Protein AF-A0A510IS49-F1 (afdb_monomer)

Mean predicted aligned error: 13.56 Å

Sequence (141 aa):
MNSIPTPILESETVLFGQQKVELFELSAYHRCEYLQKTTEDIPLPQDEEVPETELENFGQLWAFRLGEVSKKLLLVAYAIWMKPDCQESLEQIHQGLIRSVTPKLIDVLYVPAAKLSGLYVEASTEGESSEPESEDTEKKG

Solvent-accessible surface area (backbone atoms only — not comparable to full-atom values): 9057 Å² total; per-residue (Å²): 132,87,75,73,79,73,78,85,60,57,72,49,78,44,79,54,93,93,44,80,44,65,33,30,32,53,51,76,67,54,48,52,53,50,49,49,73,66,44,68,85,54,80,74,81,75,94,58,83,80,75,82,76,82,66,90,41,70,69,57,57,55,60,61,35,54,63,53,51,53,42,40,44,44,51,38,21,58,19,39,49,72,42,92,81,53,85,64,53,54,67,55,45,29,56,50,46,67,75,72,51,53,86,92,51,43,61,77,51,27,50,57,39,27,42,64,43,70,76,48,78,81,80,76,88,73,81,85,86,78,88,85,84,80,90,84,82,88,82,90,131

Secondary structure (DSSP, 8-state):
---PPPP---EEEEEETTEEEEEEPPPHHHHHHHHHHHHTTS----SS--------SHHHHHHTHHHHHHHHHHHHHHHHHTSTT--S-HHHHHHHHHHH--GGGHHHHHHHHHHHTT-----------------------

Radius of gyration: 20.84 Å; Cα contacts (8 Å, |Δi|>4): 103; chains: 1; bounding box: 52×69×46 Å

Structure (mmCIF, N/CA/C/O backbone):
data_AF-A0A510IS49-F1
#
_entry.id   AF-A0A510IS49-F1
#
loop_
_atom_site.group_PDB
_atom_site.id
_atom_site.type_symbol
_atom_site.label_atom_id
_atom_site.label_alt_id
_atom_site.label_comp_id
_atom_site.label_asym_id
_atom_site.label_entity_id
_atom_site.label_seq_id
_atom_site.pdbx_PDB_ins_code
_atom_site.Cartn_x
_atom_site.Cartn_y
_atom_site.Cartn_z
_atom_site.occupancy
_atom_site.B_iso_or_equiv
_atom_site.auth_seq_id
_atom_site.auth_comp_id
_atom_site.auth_asym_id
_atom_site.auth_atom_id
_atom_site.pdbx_PDB_model_num
ATOM 1 N N . MET A 1 1 ? 29.858 -5.689 -16.232 1.00 36.97 1 MET A N 1
ATOM 2 C CA . MET A 1 1 ? 28.849 -5.237 -15.255 1.00 36.97 1 MET A CA 1
ATOM 3 C C . MET A 1 1 ? 27.891 -6.394 -15.071 1.00 36.97 1 MET A C 1
ATOM 5 O O . MET A 1 1 ? 27.210 -6.735 -16.026 1.00 36.97 1 MET A O 1
ATOM 9 N N . ASN A 1 2 ? 27.920 -7.064 -13.918 1.00 38.53 2 ASN A N 1
ATOM 10 C CA . ASN A 1 2 ? 26.942 -8.108 -13.624 1.00 38.53 2 ASN A CA 1
ATOM 11 C C . ASN A 1 2 ? 25.648 -7.399 -13.235 1.00 38.53 2 ASN A C 1
ATOM 13 O O . ASN A 1 2 ? 25.508 -6.949 -12.101 1.00 38.53 2 ASN A O 1
ATOM 17 N N . SER A 1 3 ? 24.754 -7.216 -14.202 1.00 42.22 3 SER A N 1
ATOM 18 C CA . SER A 1 3 ? 23.382 -6.803 -13.937 1.00 42.22 3 SER A CA 1
ATOM 19 C C . SER A 1 3 ? 22.735 -7.910 -13.117 1.00 42.22 3 SER A C 1
ATOM 21 O O . SER A 1 3 ? 22.482 -8.997 -13.639 1.00 42.22 3 SER A O 1
ATOM 23 N N . ILE A 1 4 ? 22.545 -7.660 -11.822 1.00 49.47 4 ILE A N 1
ATOM 24 C CA . ILE A 1 4 ? 21.694 -8.501 -10.985 1.00 49.47 4 ILE A CA 1
ATOM 25 C C . ILE A 1 4 ? 20.332 -8.502 -11.687 1.00 49.47 4 ILE A C 1
ATOM 27 O O . ILE A 1 4 ? 19.801 -7.412 -11.913 1.00 49.47 4 ILE A O 1
ATOM 31 N N . PRO A 1 5 ? 19.812 -9.660 -12.129 1.00 49.78 5 PRO A N 1
ATOM 32 C CA . PRO A 1 5 ? 18.514 -9.702 -12.776 1.00 49.78 5 PRO A CA 1
ATOM 33 C C . PRO A 1 5 ? 17.498 -9.146 -11.788 1.00 49.78 5 PRO A C 1
ATOM 35 O O . PRO A 1 5 ? 17.330 -9.684 -10.693 1.00 49.78 5 PRO A O 1
ATOM 38 N N . THR A 1 6 ? 16.884 -8.023 -12.153 1.00 54.34 6 THR A N 1
ATOM 39 C CA . THR A 1 6 ? 15.783 -7.453 -11.390 1.00 54.34 6 THR A CA 1
ATOM 40 C C . THR A 1 6 ? 14.725 -8.547 -11.270 1.00 54.34 6 THR A C 1
ATOM 42 O O . THR A 1 6 ? 14.352 -9.112 -12.303 1.00 54.34 6 THR A O 1
ATOM 45 N N . PRO A 1 7 ? 14.289 -8.914 -10.054 1.00 57.28 7 PRO A N 1
ATOM 46 C CA . PRO A 1 7 ? 13.213 -9.877 -9.906 1.00 57.28 7 PRO A CA 1
ATOM 47 C C . PRO A 1 7 ? 12.029 -9.411 -10.756 1.00 57.28 7 PRO A C 1
ATOM 49 O O . PRO A 1 7 ? 11.653 -8.240 -10.697 1.00 57.28 7 PRO A O 1
ATOM 52 N N . ILE A 1 8 ? 11.503 -10.308 -11.592 1.00 68.69 8 ILE A N 1
ATOM 53 C CA . ILE A 1 8 ? 10.317 -10.029 -12.401 1.00 68.69 8 ILE A CA 1
ATOM 54 C C . ILE A 1 8 ? 9.144 -10.076 -11.427 1.00 68.69 8 ILE A C 1
ATOM 56 O O . ILE A 1 8 ? 8.648 -11.152 -11.113 1.00 68.69 8 ILE A O 1
ATOM 60 N N . LEU A 1 9 ? 8.800 -8.915 -10.880 1.00 80.69 9 LEU A N 1
ATOM 61 C CA . LEU A 1 9 ? 7.628 -8.730 -10.034 1.00 80.69 9 LEU A CA 1
ATOM 62 C C . LEU A 1 9 ? 6.387 -8.738 -10.921 1.00 80.69 9 LEU A C 1
ATO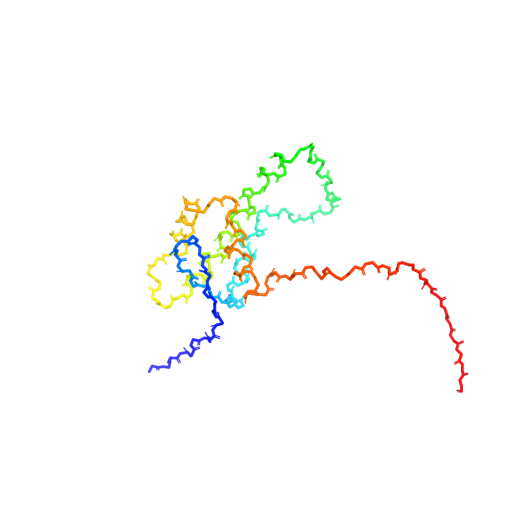M 64 O O . LEU A 1 9 ? 6.410 -8.167 -12.017 1.00 80.69 9 LEU A O 1
ATOM 68 N N . GLU A 1 10 ? 5.318 -9.374 -10.456 1.00 88.31 10 GLU A N 1
ATOM 69 C CA . GLU A 1 10 ? 4.031 -9.295 -11.143 1.00 88.31 10 GLU A CA 1
ATOM 70 C C . GLU A 1 10 ? 3.508 -7.850 -11.129 1.00 88.31 10 GLU A C 1
ATOM 72 O O . GLU A 1 10 ? 3.814 -7.070 -10.224 1.00 88.31 10 GLU A O 1
ATOM 77 N N . SER A 1 11 ? 2.733 -7.464 -12.144 1.00 90.69 11 SER A N 1
ATOM 78 C CA . SER A 1 11 ? 2.098 -6.147 -12.188 1.00 90.69 11 SER A CA 1
ATOM 79 C C . SER A 1 11 ? 0.649 -6.226 -12.650 1.00 90.69 11 SER A C 1
ATOM 81 O O . SER A 1 11 ? 0.262 -7.090 -13.439 1.00 90.69 11 SER A O 1
ATOM 83 N N . GLU A 1 12 ? -0.161 -5.296 -12.154 1.00 91.81 12 GLU A N 1
ATOM 84 C CA . GLU A 1 12 ? -1.566 -5.151 -12.514 1.00 91.81 12 GLU A CA 1
ATOM 85 C C . GLU A 1 12 ? -1.878 -3.682 -12.808 1.00 91.81 12 GLU A C 1
ATOM 87 O O . GLU A 1 12 ? -1.493 -2.779 -12.066 1.00 91.81 12 GLU A O 1
ATOM 92 N N . THR A 1 13 ? -2.603 -3.418 -13.897 1.00 92.12 13 THR A N 1
ATOM 93 C CA . THR A 1 13 ? -3.102 -2.070 -14.190 1.00 92.12 13 THR A CA 1
ATOM 94 C C . THR A 1 13 ? -4.523 -1.902 -13.670 1.00 92.12 13 THR A C 1
ATOM 96 O O . THR A 1 13 ? -5.451 -2.540 -14.164 1.00 92.12 13 THR A O 1
ATOM 99 N N . VAL A 1 14 ? -4.707 -0.956 -12.755 1.00 89.56 14 VAL A N 1
ATOM 100 C CA . VAL A 1 14 ? -5.999 -0.583 -12.178 1.00 89.56 14 VAL A CA 1
ATOM 101 C C . VAL A 1 14 ? -6.496 0.718 -12.805 1.00 89.56 14 VAL A C 1
ATOM 103 O O . VAL A 1 14 ? -5.746 1.681 -12.990 1.00 89.56 14 VAL A O 1
ATOM 106 N N . LEU A 1 15 ? -7.787 0.767 -13.137 1.00 85.56 15 LEU A N 1
ATOM 107 C CA . LEU A 1 15 ? -8.439 1.989 -13.601 1.00 85.56 15 LEU A CA 1
ATOM 108 C C . LEU A 1 15 ? -8.979 2.780 -12.402 1.00 85.56 15 LEU A C 1
ATOM 110 O O . LEU A 1 15 ? -9.876 2.319 -11.699 1.00 85.56 15 LEU A O 1
ATOM 114 N N . PHE A 1 16 ? -8.472 3.994 -12.201 1.00 80.00 16 PHE A N 1
ATOM 115 C CA . PHE A 1 16 ? -8.883 4.898 -11.131 1.00 80.00 16 PHE A CA 1
ATOM 116 C C . PHE A 1 16 ? -9.457 6.193 -11.710 1.00 80.00 16 PHE A C 1
ATOM 118 O O . PHE A 1 16 ? -8.734 7.067 -12.196 1.00 80.00 16 PHE A O 1
ATOM 125 N N . GLY A 1 17 ? -10.786 6.315 -11.701 1.00 79.69 17 GLY A N 1
ATOM 126 C CA . GLY A 1 17 ? -11.472 7.409 -12.389 1.00 79.69 17 GLY A CA 1
ATOM 127 C C . GLY A 1 17 ? -11.200 7.362 -13.896 1.00 79.69 17 GLY A C 1
ATOM 128 O O . GLY A 1 17 ? -11.693 6.476 -14.585 1.00 79.69 17 GLY A O 1
ATOM 129 N N . GLN A 1 18 ? -10.414 8.314 -14.405 1.00 78.75 18 GLN A N 1
ATOM 130 C CA . GLN A 1 18 ? -9.980 8.365 -15.812 1.00 78.75 18 GLN A CA 1
ATOM 131 C C . GLN A 1 18 ? -8.491 8.024 -16.001 1.00 78.75 18 GLN A C 1
ATOM 133 O O . GLN A 1 18 ? -7.979 8.099 -17.117 1.00 78.75 18 GLN A O 1
ATOM 138 N N . GLN A 1 19 ? -7.783 7.675 -14.926 1.00 81.62 19 GLN A N 1
ATOM 139 C CA . GLN A 1 19 ? -6.349 7.396 -14.947 1.00 81.62 19 GLN A CA 1
ATOM 140 C C . GLN A 1 19 ? -6.088 5.893 -14.845 1.00 81.62 19 GLN A C 1
ATOM 142 O O . GLN A 1 19 ? -6.806 5.170 -14.156 1.00 81.62 19 GLN A O 1
ATOM 147 N N . LYS A 1 20 ? -5.049 5.422 -15.538 1.00 87.75 20 LYS A N 1
ATOM 148 C CA . LYS A 1 20 ? -4.528 4.060 -15.390 1.00 87.75 20 LYS A CA 1
ATOM 149 C C . LYS A 1 20 ? -3.345 4.105 -14.436 1.00 87.75 20 LYS A C 1
ATOM 151 O O . LYS A 1 20 ? -2.387 4.829 -14.699 1.00 87.75 20 LYS A O 1
ATOM 156 N N . VAL A 1 21 ? -3.432 3.345 -13.355 1.00 88.81 21 VAL A N 1
ATOM 157 C CA . VAL A 1 21 ? -2.374 3.205 -12.356 1.00 88.81 21 VAL A CA 1
ATOM 158 C C . VAL A 1 21 ? -1.833 1.790 -12.466 1.00 88.81 21 VAL A C 1
ATOM 160 O O . VAL A 1 21 ? -2.599 0.834 -12.438 1.00 88.81 21 VAL A O 1
ATOM 163 N N . GLU A 1 22 ? -0.524 1.659 -12.628 1.00 91.75 22 GLU A N 1
ATOM 164 C CA . GLU A 1 22 ? 0.149 0.363 -12.637 1.00 91.75 22 GLU A CA 1
ATOM 165 C C . GLU A 1 22 ? 0.673 0.070 -11.231 1.00 91.75 22 GLU A C 1
ATOM 167 O O . GLU A 1 22 ? 1.382 0.889 -10.644 1.00 91.75 22 GLU A O 1
ATOM 172 N N . LEU A 1 23 ? 0.272 -1.073 -10.685 1.00 92.19 23 LEU A N 1
ATOM 173 C CA . LEU A 1 23 ? 0.686 -1.584 -9.387 1.00 92.19 23 LEU A CA 1
ATOM 174 C C . LEU A 1 23 ? 1.643 -2.748 -9.608 1.00 92.19 23 LEU A C 1
ATOM 176 O O . LEU A 1 23 ? 1.443 -3.539 -10.527 1.00 92.19 23 LEU A O 1
ATOM 180 N N . PHE A 1 24 ? 2.645 -2.868 -8.747 1.00 92.00 24 PHE A 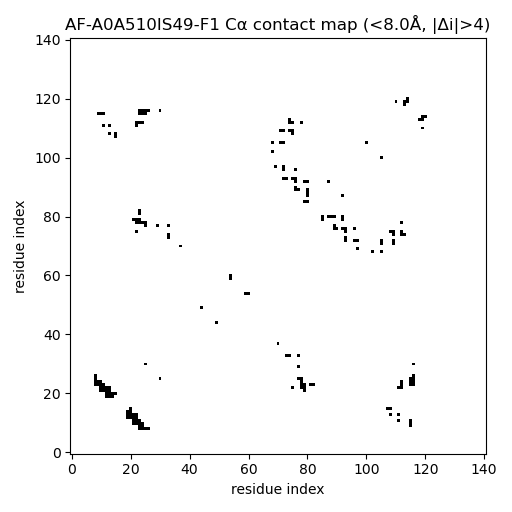N 1
ATOM 181 C CA . PHE A 1 24 ? 3.606 -3.963 -8.779 1.00 92.00 24 PHE A CA 1
ATOM 182 C C . PHE A 1 24 ? 3.510 -4.789 -7.497 1.00 92.00 24 PHE A C 1
ATOM 184 O O . PHE A 1 24 ? 3.222 -4.261 -6.418 1.00 92.00 24 PHE A O 1
ATOM 191 N N . GLU A 1 25 ? 3.764 -6.088 -7.618 1.00 91.62 25 GLU A N 1
ATOM 192 C CA . GLU A 1 25 ? 3.954 -6.995 -6.493 1.00 91.62 25 GLU A CA 1
ATOM 193 C C . GLU A 1 25 ? 5.083 -6.474 -5.602 1.00 91.62 25 GLU A C 1
ATOM 195 O O . GLU A 1 25 ? 6.157 -6.078 -6.067 1.00 91.62 25 GLU A O 1
ATOM 200 N N . LEU A 1 26 ? 4.871 -6.513 -4.288 1.00 89.44 26 LEU A N 1
ATOM 201 C CA . LEU A 1 26 ? 5.945 -6.233 -3.352 1.00 89.44 26 LEU A CA 1
ATOM 202 C C . LEU A 1 26 ? 6.904 -7.420 -3.208 1.00 89.44 26 LEU A C 1
ATOM 204 O O . LEU A 1 26 ? 6.535 -8.518 -2.783 1.00 89.44 26 LEU A O 1
ATOM 208 N N . SER A 1 27 ? 8.196 -7.152 -3.412 1.00 88.88 27 SER A N 1
ATOM 209 C CA . SER A 1 27 ? 9.254 -8.092 -3.033 1.00 88.88 27 SER A CA 1
ATOM 210 C C . SER A 1 27 ? 9.193 -8.430 -1.534 1.00 88.88 27 SER A C 1
ATOM 212 O O . SER A 1 27 ? 8.609 -7.702 -0.730 1.00 88.88 27 SER A O 1
ATOM 214 N N . ALA A 1 28 ? 9.826 -9.534 -1.123 1.00 85.06 28 ALA A N 1
ATOM 215 C CA . ALA A 1 28 ? 9.869 -9.925 0.291 1.00 85.06 28 ALA A CA 1
ATOM 216 C C . ALA A 1 28 ? 10.412 -8.803 1.201 1.00 85.06 28 ALA A C 1
ATOM 218 O O . ALA A 1 28 ? 9.876 -8.575 2.280 1.00 85.06 28 ALA A O 1
ATOM 219 N N . TYR A 1 29 ? 11.422 -8.062 0.734 1.00 89.00 29 TYR A N 1
ATOM 220 C CA . TYR A 1 29 ? 11.978 -6.915 1.453 1.00 89.00 29 TYR A CA 1
ATOM 221 C C . TYR A 1 29 ? 10.932 -5.812 1.675 1.00 89.00 29 TYR A C 1
ATOM 223 O O . TYR A 1 29 ? 10.696 -5.425 2.816 1.00 89.00 29 TYR A O 1
ATOM 231 N N . HIS A 1 30 ? 10.252 -5.363 0.614 1.00 88.38 30 HIS A N 1
ATOM 232 C CA . HIS A 1 30 ? 9.267 -4.281 0.721 1.00 88.38 30 HIS A CA 1
ATOM 233 C C . HIS A 1 30 ? 8.018 -4.697 1.497 1.00 88.38 30 HIS A C 1
ATOM 235 O O . HIS A 1 30 ? 7.431 -3.867 2.182 1.00 88.38 30 HIS A O 1
ATOM 241 N N . ARG A 1 31 ? 7.625 -5.978 1.455 1.00 84.31 31 ARG A N 1
ATOM 242 C CA . ARG A 1 31 ? 6.559 -6.498 2.327 1.00 84.31 31 ARG A CA 1
ATOM 243 C C . ARG A 1 31 ? 6.935 -6.382 3.798 1.00 84.31 31 ARG A C 1
ATOM 245 O O . ARG A 1 31 ? 6.127 -5.896 4.583 1.00 84.31 31 ARG A O 1
ATOM 252 N N . CYS A 1 32 ? 8.151 -6.784 4.168 1.00 83.62 32 CYS A N 1
ATOM 253 C CA . CYS A 1 32 ? 8.640 -6.637 5.538 1.00 83.62 32 CYS A CA 1
ATOM 254 C C . CYS A 1 32 ? 8.717 -5.164 5.956 1.00 83.62 32 CYS A C 1
ATOM 256 O O . CYS A 1 32 ? 8.274 -4.822 7.048 1.00 83.62 32 CYS A O 1
ATOM 258 N N . GLU A 1 33 ? 9.230 -4.293 5.085 1.00 87.94 33 GLU A N 1
ATOM 259 C CA . GLU A 1 33 ? 9.329 -2.855 5.351 1.00 87.94 33 GLU A CA 1
ATOM 260 C C . GLU A 1 33 ? 7.946 -2.209 5.529 1.00 87.94 33 GLU A C 1
ATOM 262 O O . GLU A 1 33 ? 7.724 -1.454 6.478 1.00 87.94 33 GLU A O 1
ATOM 267 N N . TYR A 1 34 ? 6.992 -2.555 4.659 1.00 86.12 34 TYR A N 1
ATOM 268 C CA . TYR A 1 34 ? 5.602 -2.129 4.766 1.00 86.12 34 TYR A CA 1
ATOM 269 C C . TYR A 1 34 ? 4.975 -2.590 6.085 1.00 86.12 34 TYR A C 1
ATOM 271 O O . TYR A 1 34 ? 4.410 -1.776 6.814 1.00 86.12 34 TYR A O 1
ATOM 279 N N . LEU A 1 35 ? 5.086 -3.879 6.422 1.00 82.50 35 LEU A N 1
ATOM 280 C CA . LEU A 1 35 ? 4.541 -4.411 7.672 1.00 82.50 35 LEU A CA 1
ATOM 281 C C . LEU A 1 35 ? 5.154 -3.691 8.873 1.00 82.50 35 LEU A C 1
ATOM 283 O O . LEU A 1 35 ? 4.407 -3.167 9.688 1.00 82.50 35 LEU A O 1
ATOM 287 N N . GLN A 1 36 ? 6.479 -3.544 8.917 1.00 82.06 36 GLN A N 1
ATOM 288 C CA . GLN A 1 36 ? 7.167 -2.821 9.986 1.00 82.06 36 GLN A CA 1
ATOM 289 C C . GLN A 1 36 ? 6.622 -1.396 10.158 1.00 82.06 36 GLN A C 1
ATOM 291 O O . GLN A 1 36 ? 6.200 -1.044 11.256 1.00 82.06 36 GLN A O 1
ATOM 296 N N . LYS A 1 37 ? 6.556 -0.602 9.081 1.00 81.56 37 LYS A N 1
ATOM 297 C CA . LYS A 1 37 ? 6.048 0.784 9.125 1.00 81.56 37 LYS A CA 1
ATOM 298 C C . LYS A 1 37 ? 4.568 0.875 9.481 1.00 81.56 37 LYS A C 1
ATOM 300 O O . LYS A 1 37 ? 4.121 1.863 10.049 1.00 81.56 37 LYS A O 1
ATOM 305 N N . THR A 1 38 ? 3.777 -0.130 9.118 1.00 77.56 38 THR A N 1
ATOM 306 C CA . THR A 1 38 ? 2.336 -0.137 9.395 1.00 77.56 38 THR A CA 1
ATOM 307 C C . THR A 1 38 ? 1.984 -0.728 10.756 1.00 77.56 38 THR A C 1
ATOM 309 O O . THR A 1 38 ? 0.853 -0.545 11.214 1.00 77.56 38 THR A O 1
ATOM 312 N N . THR A 1 39 ? 2.926 -1.378 11.437 1.00 72.62 39 THR A N 1
ATOM 313 C CA . THR A 1 39 ? 2.734 -1.934 12.781 1.00 72.62 39 THR A CA 1
ATOM 314 C C . THR A 1 39 ? 3.574 -1.255 13.862 1.00 72.62 39 THR A C 1
ATOM 316 O O . THR A 1 39 ? 3.366 -1.583 15.022 1.00 72.62 39 THR A O 1
ATOM 319 N N . GLU A 1 40 ? 4.489 -0.329 13.539 1.00 70.69 40 GLU A N 1
ATOM 320 C CA . GLU A 1 40 ? 5.403 0.275 14.533 1.00 70.69 40 GLU A CA 1
ATOM 321 C C . GLU A 1 40 ? 4.686 0.994 15.684 1.00 70.69 40 GLU A C 1
ATOM 323 O O . GLU A 1 40 ? 5.137 0.925 16.823 1.00 70.69 40 GLU A O 1
ATOM 328 N N . ASP A 1 41 ? 3.536 1.606 15.397 1.00 60.66 41 ASP A N 1
ATOM 329 C CA . ASP A 1 41 ? 2.722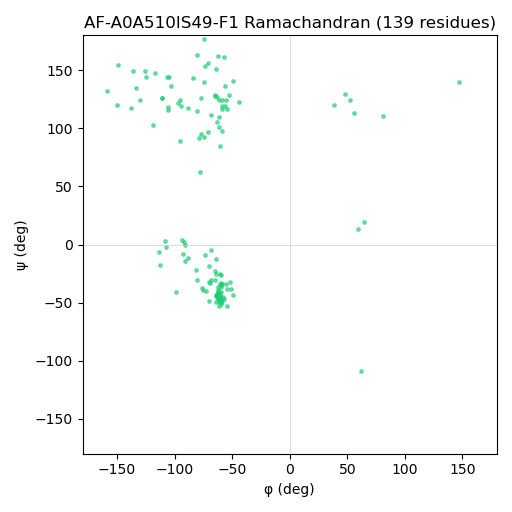 2.326 16.382 1.00 60.66 41 ASP A CA 1
ATOM 330 C C . ASP A 1 41 ? 1.667 1.444 17.066 1.00 60.66 41 ASP A C 1
A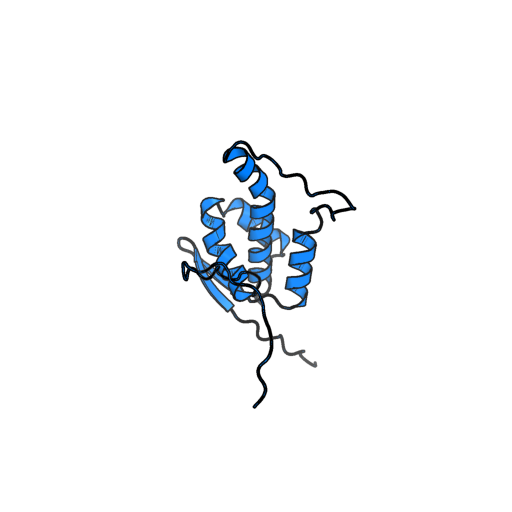TOM 332 O O . ASP A 1 41 ? 0.884 1.930 17.886 1.00 60.66 41 ASP A O 1
ATOM 336 N N . ILE A 1 42 ? 1.578 0.158 16.705 1.00 61.62 42 ILE A N 1
ATOM 337 C CA . ILE A 1 42 ? 0.668 -0.770 17.377 1.00 61.62 42 ILE A CA 1
ATOM 338 C C . ILE A 1 42 ? 1.361 -1.207 18.670 1.00 61.62 42 ILE A C 1
ATOM 340 O O . ILE A 1 42 ? 2.407 -1.857 18.597 1.00 61.62 42 ILE A O 1
ATOM 344 N N . PRO A 1 43 ? 0.816 -0.867 19.853 1.00 55.53 43 PRO A N 1
ATOM 345 C CA . PRO A 1 43 ? 1.414 -1.293 21.105 1.00 55.53 43 PRO A CA 1
ATOM 346 C C . PRO A 1 43 ? 1.479 -2.821 21.128 1.00 55.53 43 PRO A C 1
ATOM 348 O O . PRO A 1 43 ? 0.469 -3.501 20.942 1.00 55.53 43 PRO A O 1
ATOM 351 N N . LEU A 1 44 ? 2.683 -3.361 21.327 1.00 53.47 44 LEU A N 1
ATOM 352 C CA . LEU A 1 44 ? 2.855 -4.789 21.565 1.00 53.47 44 LEU A CA 1
ATOM 353 C C . LEU A 1 44 ? 2.134 -5.122 22.877 1.00 53.47 44 LEU A C 1
ATOM 355 O O . LEU A 1 44 ? 2.402 -4.441 23.871 1.00 53.47 44 LEU A O 1
ATOM 359 N N . PRO A 1 45 ? 1.232 -6.118 22.908 1.00 53.62 45 PRO A N 1
ATOM 360 C CA . PRO A 1 45 ? 0.555 -6.490 24.139 1.00 53.62 45 PRO A CA 1
ATOM 361 C C . PRO A 1 45 ? 1.603 -6.963 25.150 1.00 53.62 45 PRO A C 1
ATOM 363 O O . PRO A 1 45 ? 2.245 -7.996 24.967 1.00 53.62 45 PRO A O 1
ATOM 366 N N . GLN A 1 46 ? 1.816 -6.153 26.185 1.00 49.88 46 GLN A N 1
ATOM 367 C CA . GLN A 1 46 ? 2.614 -6.501 27.352 1.00 49.88 46 GLN A CA 1
ATOM 368 C C . GLN A 1 46 ? 1.631 -7.002 28.411 1.00 49.88 46 GLN A C 1
ATOM 370 O O . GLN A 1 46 ? 1.077 -6.213 29.162 1.00 49.88 46 GLN A O 1
ATOM 375 N N . ASP A 1 47 ? 1.356 -8.305 28.397 1.00 58.50 47 ASP A N 1
ATOM 376 C CA . ASP A 1 47 ? 0.724 -9.056 29.495 1.00 58.50 47 ASP A CA 1
ATOM 377 C C . ASP A 1 47 ? -0.689 -8.648 29.996 1.00 58.50 47 ASP A C 1
ATOM 379 O O . ASP A 1 47 ? -1.129 -9.182 31.012 1.00 58.50 47 ASP A O 1
ATOM 383 N N . GLU A 1 48 ? -1.463 -7.810 29.294 1.00 48.12 48 GLU A N 1
ATOM 384 C CA . GLU A 1 48 ? -2.853 -7.477 29.673 1.00 48.12 48 GLU A CA 1
ATOM 385 C C . GLU A 1 48 ? -3.865 -7.741 28.544 1.00 48.12 48 GLU A C 1
ATOM 387 O O . GLU A 1 48 ? -3.558 -7.573 27.360 1.00 48.12 48 GLU A O 1
ATOM 392 N N . GLU A 1 49 ? -5.072 -8.184 28.932 1.00 49.19 49 GLU A N 1
ATOM 393 C CA . GLU A 1 49 ? -6.240 -8.343 28.057 1.00 49.19 49 GLU A CA 1
ATOM 394 C C . GLU A 1 49 ? -6.379 -7.117 27.152 1.00 49.19 49 GLU A C 1
ATOM 396 O O . GLU A 1 49 ? -6.470 -5.982 27.620 1.00 49.19 49 GLU A O 1
ATOM 401 N N . VAL A 1 50 ? -6.376 -7.357 25.837 1.00 48.53 50 VAL A N 1
ATOM 402 C CA . VAL A 1 50 ? -6.627 -6.322 24.835 1.00 48.53 50 VAL A CA 1
ATOM 403 C C . VAL A 1 50 ? -7.969 -5.678 25.190 1.00 48.53 50 VAL A C 1
ATOM 405 O O . VAL A 1 50 ? -8.975 -6.389 25.170 1.00 48.53 50 VAL A O 1
ATOM 408 N N . PRO A 1 51 ? -8.021 -4.378 25.532 1.00 44.78 51 PRO A N 1
ATOM 409 C CA . PRO A 1 51 ? -9.274 -3.766 25.930 1.00 44.78 51 PRO A CA 1
ATOM 410 C C . PRO A 1 51 ? -10.251 -3.860 24.760 1.00 44.78 51 PRO A C 1
ATOM 412 O O . PRO A 1 51 ? -9.944 -3.401 23.653 1.00 44.78 51 PRO A O 1
ATOM 415 N N . GLU A 1 52 ? -11.427 -4.447 25.003 1.00 51.28 52 GLU A N 1
ATOM 416 C CA . GLU A 1 52 ? -12.579 -4.278 24.125 1.00 51.28 52 GLU A CA 1
ATOM 417 C C . GLU A 1 52 ? -12.860 -2.779 24.077 1.00 51.28 52 GLU A C 1
ATOM 419 O O . GLU A 1 52 ? -13.415 -2.178 24.994 1.00 51.28 52 GLU A O 1
ATOM 424 N N . THR A 1 53 ? -12.371 -2.128 23.028 1.00 49.09 53 THR A N 1
ATOM 425 C CA . THR A 1 53 ? -12.698 -0.735 22.781 1.00 49.09 53 THR A CA 1
ATOM 426 C C . THR A 1 53 ? -14.157 -0.727 22.357 1.00 49.09 53 THR A C 1
ATOM 428 O O . THR A 1 53 ? -14.482 -0.999 21.202 1.00 49.09 53 THR A O 1
ATOM 431 N N . GLU A 1 54 ? -15.045 -0.451 23.313 1.00 45.50 54 GLU A N 1
ATOM 432 C CA . GLU A 1 54 ? -16.436 -0.086 23.056 1.00 45.50 54 GLU A CA 1
ATOM 433 C C . GLU A 1 54 ? -16.441 1.198 22.212 1.00 45.50 54 GLU A C 1
ATOM 435 O O . GLU A 1 54 ? -16.472 2.325 22.704 1.00 45.50 54 GLU A O 1
ATOM 440 N N . LEU A 1 55 ? -16.319 1.043 20.894 1.00 45.88 55 LEU A N 1
ATOM 441 C CA . LEU A 1 55 ? -16.448 2.136 19.940 1.00 45.88 55 LEU A CA 1
ATOM 442 C C . LEU A 1 55 ? -17.945 2.400 19.750 1.00 45.88 55 LEU A C 1
ATOM 444 O O . LEU A 1 55 ? -18.597 1.793 18.903 1.00 45.88 55 LEU A O 1
ATOM 448 N N . GLU A 1 56 ? -18.492 3.309 20.558 1.00 47.78 56 GLU A N 1
ATOM 449 C CA . GLU A 1 56 ? -19.933 3.585 20.667 1.00 47.78 56 GLU A CA 1
ATOM 450 C C . GLU A 1 56 ? -20.587 4.150 19.389 1.00 47.78 56 GLU A C 1
ATOM 452 O O . GLU A 1 56 ? -21.814 4.196 19.290 1.00 47.78 56 GLU A O 1
ATOM 457 N N . ASN A 1 57 ? -19.828 4.588 18.376 1.00 47.44 57 ASN A N 1
ATOM 458 C CA . ASN A 1 57 ? -20.422 4.995 17.101 1.00 47.44 57 ASN A CA 1
ATOM 459 C C . ASN A 1 57 ? -19.525 4.764 15.878 1.00 47.44 57 ASN A C 1
ATOM 461 O O . ASN A 1 57 ? -18.294 4.806 15.942 1.00 47.44 57 ASN A O 1
ATOM 465 N N . PHE A 1 58 ? -20.171 4.616 14.712 1.00 41.66 58 PHE A N 1
ATOM 466 C CA . PHE A 1 58 ? -19.489 4.524 13.422 1.00 41.66 58 PHE A CA 1
ATOM 467 C C . PHE A 1 58 ? -18.491 5.678 13.230 1.00 41.66 58 PHE A C 1
ATOM 469 O O . PHE A 1 58 ? -17.402 5.439 12.737 1.00 41.66 58 PHE A O 1
ATOM 476 N N . GLY A 1 59 ? -18.790 6.909 13.657 1.00 44.03 59 GLY A N 1
ATOM 477 C CA . GLY A 1 59 ? -17.882 8.061 13.534 1.00 44.03 59 GLY A CA 1
ATOM 478 C C . GLY A 1 59 ? -16.524 7.898 14.238 1.00 44.03 59 GLY A C 1
ATOM 479 O O . GLY A 1 59 ? -15.511 8.317 13.684 1.00 44.03 59 GLY A O 1
ATOM 480 N N . GLN A 1 60 ? -16.475 7.240 15.399 1.00 38.06 60 GLN A N 1
ATOM 481 C CA . GLN A 1 60 ? -15.248 6.891 16.130 1.00 38.06 60 GLN A CA 1
ATOM 482 C C . GLN A 1 60 ? -14.527 5.703 15.487 1.00 38.06 60 GLN A C 1
ATOM 484 O O . GLN A 1 60 ? -13.306 5.736 15.342 1.00 38.06 60 GLN A O 1
ATOM 489 N N . LEU A 1 61 ? -15.286 4.727 14.978 1.00 43.66 61 LEU A N 1
ATOM 490 C CA . LEU A 1 61 ? -14.767 3.665 14.113 1.00 43.66 61 LEU A CA 1
ATOM 491 C C . LEU A 1 61 ? -14.128 4.245 12.832 1.00 43.66 61 LEU A C 1
ATOM 493 O O . LEU A 1 61 ? -13.123 3.726 12.363 1.00 43.66 61 LEU A O 1
ATOM 497 N N . TRP A 1 62 ? -14.672 5.345 12.289 1.00 39.47 62 TRP A N 1
ATOM 498 C CA . TRP A 1 62 ? -14.171 6.076 11.113 1.00 39.47 62 TRP A CA 1
ATOM 499 C C . TRP A 1 62 ? -13.001 7.021 11.438 1.00 39.47 62 TRP A C 1
ATOM 501 O O . TRP A 1 62 ? -12.120 7.190 10.597 1.00 39.47 62 TRP A O 1
ATOM 511 N N . ALA A 1 63 ? -12.930 7.588 12.646 1.00 39.91 63 ALA A N 1
ATOM 512 C CA . ALA A 1 63 ? -11.771 8.353 13.118 1.00 39.91 63 ALA A CA 1
ATOM 513 C C . ALA A 1 63 ? -10.543 7.449 13.361 1.00 39.91 63 ALA A C 1
ATOM 515 O O . ALA A 1 63 ? -9.420 7.848 13.054 1.00 39.91 63 ALA A O 1
ATOM 516 N N . PHE A 1 64 ? -10.758 6.198 13.788 1.00 43.38 64 PHE A N 1
ATOM 517 C CA . PHE A 1 64 ? -9.726 5.152 13.867 1.00 43.38 64 PHE A CA 1
ATOM 518 C C . PHE A 1 64 ? -9.174 4.754 12.481 1.00 43.38 64 PHE A C 1
ATOM 520 O O . PHE A 1 64 ? -8.028 4.317 12.353 1.00 43.38 64 PHE A O 1
ATOM 527 N N . ARG A 1 65 ? -9.937 4.991 11.401 1.00 48.69 65 ARG A N 1
ATOM 528 C CA . ARG A 1 65 ? -9.497 4.693 10.029 1.00 48.69 65 ARG A CA 1
ATOM 529 C C . ARG A 1 65 ? -8.458 5.655 9.475 1.00 48.69 65 ARG A C 1
ATOM 531 O O . ARG A 1 65 ? -7.925 5.349 8.424 1.00 48.69 65 ARG A O 1
ATOM 538 N N . LEU A 1 66 ? -8.111 6.778 10.108 1.00 50.12 66 LEU A N 1
ATOM 539 C CA . LEU A 1 66 ? -7.023 7.630 9.589 1.00 50.12 66 LEU A CA 1
ATOM 540 C C . LEU A 1 66 ? -5.677 6.885 9.560 1.00 50.12 66 LEU A C 1
ATOM 542 O O . LEU A 1 66 ? -4.953 6.960 8.565 1.00 50.12 66 LEU A O 1
ATOM 546 N N . GLY A 1 67 ? -5.387 6.099 10.603 1.00 60.69 67 GLY A N 1
ATOM 547 C CA . GLY A 1 67 ? -4.233 5.200 10.624 1.00 60.69 67 GLY A CA 1
ATOM 548 C C . GLY A 1 67 ? -4.340 4.110 9.555 1.00 60.69 67 GLY A C 1
ATOM 549 O O . GLY A 1 67 ? -3.384 3.859 8.832 1.00 60.69 67 GLY A O 1
ATOM 550 N N . GLU A 1 68 ? -5.520 3.509 9.389 1.00 71.06 68 GLU A N 1
ATOM 551 C CA . GLU A 1 68 ? -5.781 2.489 8.363 1.00 71.06 68 GLU A CA 1
ATOM 552 C C . GLU A 1 68 ? -5.636 3.045 6.934 1.00 71.06 68 GLU A C 1
ATOM 554 O O . GLU A 1 68 ? -4.981 2.441 6.096 1.00 71.06 68 GLU A O 1
ATOM 559 N N . VAL A 1 69 ? -6.176 4.233 6.665 1.00 76.44 69 VAL A N 1
ATOM 560 C CA . VAL A 1 69 ? -6.094 4.968 5.395 1.00 76.44 69 VAL A CA 1
ATOM 561 C C . VAL A 1 69 ? -4.641 5.255 5.042 1.00 76.44 69 VAL A C 1
ATOM 563 O O . VAL A 1 69 ? -4.218 4.965 3.925 1.00 76.44 69 VAL A O 1
ATOM 566 N N . SER A 1 70 ? -3.868 5.789 5.991 1.00 82.00 70 SER A N 1
ATOM 567 C CA . SER A 1 70 ? -2.453 6.099 5.773 1.00 82.00 70 SER A CA 1
ATOM 568 C C . SER A 1 70 ? -1.653 4.841 5.427 1.00 82.00 70 SER A C 1
ATOM 570 O O . SER A 1 70 ? -0.917 4.839 4.438 1.00 82.00 70 SER A O 1
ATOM 572 N N . LYS A 1 71 ? -1.879 3.746 6.168 1.00 85.62 71 LYS A N 1
ATOM 573 C CA . LYS A 1 71 ? -1.276 2.427 5.920 1.00 85.62 71 LYS A CA 1
ATOM 574 C C . LYS A 1 71 ? -1.668 1.886 4.541 1.00 85.62 71 LYS A C 1
ATOM 576 O O . LYS A 1 71 ? -0.800 1.519 3.757 1.00 85.62 71 LYS A O 1
ATOM 581 N N . LYS A 1 72 ? -2.955 1.930 4.186 1.00 88.62 72 LYS A N 1
ATOM 582 C CA . LYS A 1 72 ? -3.452 1.508 2.868 1.00 88.62 72 LYS A CA 1
ATOM 583 C C . LYS A 1 72 ? -2.798 2.288 1.724 1.00 88.62 72 LYS A C 1
ATOM 585 O O . LYS A 1 72 ? 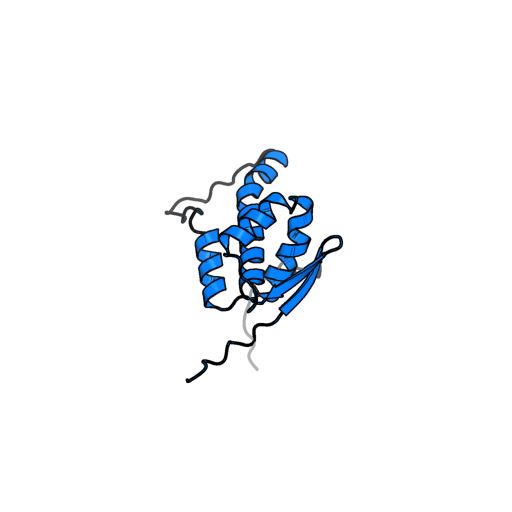-2.374 1.690 0.739 1.00 88.6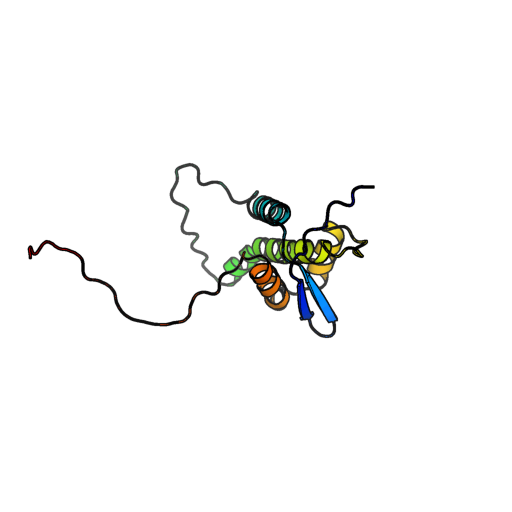2 72 LYS A O 1
ATOM 590 N N . LEU A 1 73 ? -2.681 3.609 1.851 1.00 91.12 73 LEU A N 1
ATOM 591 C CA . LEU A 1 73 ? -2.038 4.448 0.836 1.00 91.12 73 LEU A CA 1
ATOM 592 C C . LEU A 1 73 ? -0.523 4.241 0.776 1.00 91.12 73 LEU A C 1
ATOM 594 O O . LEU A 1 73 ? 0.053 4.334 -0.306 1.00 91.12 73 LEU A O 1
ATOM 598 N N . LEU A 1 74 ? 0.119 3.930 1.905 1.00 91.69 74 LEU A N 1
ATOM 599 C CA . LEU A 1 74 ? 1.539 3.598 1.942 1.00 91.69 74 LEU A CA 1
ATOM 600 C C . LEU A 1 74 ? 1.814 2.321 1.140 1.00 91.69 74 LEU A C 1
ATOM 602 O O . LEU A 1 74 ? 2.751 2.306 0.347 1.00 91.69 74 LEU A O 1
ATOM 606 N N . LEU A 1 75 ? 0.963 1.293 1.259 1.00 91.81 75 LEU A N 1
ATOM 607 C CA . LEU A 1 75 ? 1.077 0.077 0.445 1.00 91.81 75 LEU A CA 1
ATOM 608 C C . LEU A 1 75 ? 1.034 0.390 -1.052 1.00 91.81 75 LEU A C 1
ATOM 610 O O . LEU A 1 75 ? 1.861 -0.094 -1.820 1.00 91.81 75 LEU A O 1
ATOM 614 N N . VAL A 1 76 ? 0.071 1.219 -1.459 1.00 91.69 76 VAL A N 1
ATOM 615 C CA . VAL A 1 76 ? -0.087 1.634 -2.858 1.00 91.69 76 VAL A CA 1
ATOM 616 C C . VAL A 1 76 ? 1.145 2.408 -3.332 1.00 91.69 76 VAL A C 1
ATOM 618 O O . VAL A 1 76 ? 1.622 2.175 -4.439 1.00 91.69 76 VAL A O 1
ATOM 621 N N . ALA A 1 77 ? 1.707 3.280 -2.492 1.00 92.88 77 ALA A N 1
ATOM 622 C CA . ALA A 1 77 ? 2.935 4.000 -2.816 1.00 92.88 77 ALA A CA 1
ATOM 623 C C . ALA A 1 77 ? 4.126 3.044 -3.017 1.00 92.88 77 ALA A C 1
ATOM 625 O O . ALA A 1 77 ? 4.854 3.193 -3.998 1.00 92.88 77 ALA A O 1
ATOM 626 N N . TYR A 1 78 ? 4.285 2.031 -2.154 1.00 92.00 78 TYR A N 1
ATOM 627 C CA . TYR A 1 78 ? 5.305 0.987 -2.323 1.00 92.00 78 TYR A CA 1
ATOM 628 C C . TYR A 1 78 ? 5.107 0.207 -3.623 1.00 92.00 78 TYR A C 1
ATOM 630 O O . TYR A 1 78 ? 6.073 -0.027 -4.347 1.00 92.00 78 TYR A O 1
ATOM 638 N N . ALA A 1 79 ? 3.860 -0.154 -3.936 1.00 91.06 79 ALA A N 1
ATOM 639 C CA . ALA A 1 79 ? 3.536 -0.874 -5.158 1.00 91.06 79 ALA A CA 1
ATOM 640 C C . ALA A 1 79 ? 3.889 -0.049 -6.403 1.00 91.06 79 ALA A C 1
ATOM 642 O O . ALA A 1 79 ? 4.419 -0.606 -7.349 1.00 91.06 79 ALA A O 1
ATOM 643 N N . ILE A 1 80 ? 3.661 1.269 -6.412 1.00 90.50 80 ILE A N 1
ATOM 644 C CA . ILE A 1 80 ? 3.966 2.144 -7.563 1.00 90.50 80 ILE A CA 1
ATOM 645 C C . ILE A 1 80 ? 5.470 2.429 -7.694 1.00 90.50 80 ILE A C 1
ATOM 647 O O . ILE A 1 80 ? 5.998 2.482 -8.808 1.00 90.50 80 ILE A O 1
ATOM 651 N N . TRP A 1 81 ? 6.167 2.625 -6.571 1.00 90.88 81 TRP A N 1
ATOM 652 C CA . TRP A 1 81 ? 7.576 3.037 -6.549 1.00 90.88 81 TRP A CA 1
ATOM 653 C C . TRP A 1 81 ? 8.513 2.046 -7.257 1.00 90.88 81 TRP A C 1
ATOM 655 O O . TRP A 1 81 ? 9.530 2.447 -7.816 1.00 90.88 81 TRP A O 1
ATOM 665 N N . MET A 1 82 ? 8.136 0.766 -7.319 1.00 82.00 82 MET A N 1
ATOM 666 C CA . MET A 1 82 ? 8.914 -0.292 -7.976 1.00 82.00 82 MET A CA 1
ATOM 667 C C . MET A 1 82 ? 9.005 -0.174 -9.503 1.00 82.00 82 MET A C 1
ATOM 669 O O . MET A 1 82 ? 9.736 -0.939 -10.139 1.00 82.00 82 MET A O 1
ATOM 673 N N . LYS A 1 83 ? 8.313 0.793 -10.112 1.00 79.44 83 LYS A N 1
ATOM 674 C CA . LYS A 1 83 ? 8.453 1.081 -11.536 1.00 79.44 83 LYS A CA 1
ATOM 675 C C . LYS A 1 83 ? 9.871 1.601 -11.844 1.00 79.44 83 LYS A C 1
ATOM 677 O O . LYS A 1 83 ? 10.281 2.602 -11.260 1.00 79.44 83 LYS A O 1
ATOM 682 N N . PRO A 1 84 ? 10.596 1.030 -12.826 1.00 68.94 84 PRO A N 1
ATOM 683 C CA . PRO A 1 84 ? 11.962 1.455 -13.163 1.00 68.94 84 PRO A CA 1
ATOM 684 C C . PRO A 1 84 ? 12.063 2.920 -13.620 1.00 68.94 84 PRO A C 1
ATOM 686 O O . PRO A 1 84 ? 13.108 3.543 -13.460 1.00 68.94 84 PRO A O 1
ATOM 689 N N . ASP A 1 85 ? 10.973 3.481 -14.149 1.00 79.06 85 ASP A N 1
ATOM 690 C CA . ASP A 1 85 ? 10.899 4.882 -14.576 1.00 79.06 85 ASP A CA 1
ATOM 691 C C . ASP A 1 85 ? 10.398 5.835 -13.476 1.00 79.06 85 ASP A C 1
ATOM 693 O O . ASP A 1 85 ? 10.217 7.028 -13.738 1.00 79.06 85 ASP A O 1
ATOM 697 N N . CYS A 1 86 ? 10.124 5.345 -12.262 1.00 81.00 86 CYS A N 1
ATOM 698 C CA . CYS A 1 86 ? 9.641 6.188 -11.174 1.00 81.00 86 CYS A CA 1
ATOM 699 C C . CYS A 1 86 ? 10.748 7.151 -10.719 1.00 81.00 86 CYS A C 1
ATOM 701 O O . CYS A 1 86 ? 11.759 6.738 -10.159 1.00 81.00 86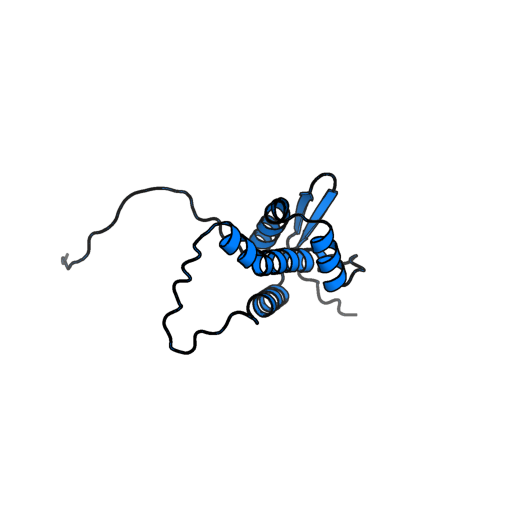 CYS A O 1
ATOM 703 N N . GLN A 1 87 ? 10.562 8.447 -10.983 1.00 86.44 87 GLN A N 1
ATOM 704 C CA . GLN A 1 87 ? 11.488 9.503 -10.550 1.00 86.44 87 GLN A CA 1
ATOM 705 C C . GLN A 1 87 ? 11.116 10.087 -9.178 1.00 86.44 87 GLN A C 1
ATOM 707 O O . GLN A 1 87 ? 11.909 10.811 -8.579 1.00 86.44 87 GLN A O 1
ATOM 712 N N . GLU A 1 88 ? 9.903 9.812 -8.697 1.00 89.19 88 GLU A N 1
ATOM 713 C CA . GLU A 1 88 ? 9.397 10.310 -7.421 1.00 89.19 88 GLU A CA 1
ATOM 714 C C . GLU A 1 88 ? 9.857 9.405 -6.272 1.00 89.19 88 GLU A C 1
ATOM 716 O O . GLU A 1 88 ? 9.940 8.183 -6.406 1.00 89.19 88 GLU A O 1
ATOM 721 N N . SER A 1 89 ? 10.157 10.001 -5.118 1.00 90.44 89 SER A N 1
ATOM 722 C CA . SER A 1 89 ? 10.404 9.229 -3.903 1.00 90.44 89 SER A CA 1
ATOM 723 C C . SER A 1 89 ? 9.105 8.621 -3.374 1.00 90.44 89 SER A C 1
ATOM 725 O O . SER A 1 89 ? 8.019 9.162 -3.589 1.00 90.44 89 SER A O 1
ATOM 727 N N . LEU A 1 90 ? 9.215 7.532 -2.609 1.00 90.38 90 LEU A N 1
ATOM 728 C CA . LEU A 1 90 ? 8.070 6.908 -1.941 1.00 90.38 90 LEU A CA 1
ATOM 729 C C . LEU A 1 90 ? 7.220 7.926 -1.159 1.00 90.38 90 LEU A C 1
ATOM 731 O O . LEU A 1 90 ? 5.996 7.918 -1.260 1.00 90.38 90 LEU A O 1
ATOM 735 N N . GLU A 1 91 ? 7.873 8.831 -0.422 1.00 90.62 91 GLU A N 1
ATOM 736 C CA . GLU A 1 91 ? 7.204 9.891 0.339 1.00 90.62 91 GLU A CA 1
ATOM 737 C C . GLU A 1 91 ? 6.429 10.843 -0.583 1.00 90.62 91 GLU A C 1
ATOM 739 O O . GLU A 1 91 ? 5.298 11.210 -0.284 1.00 90.62 91 GLU A O 1
ATOM 744 N N . GLN A 1 92 ? 6.995 11.226 -1.733 1.00 92.12 92 GLN A N 1
ATOM 745 C CA . GLN A 1 92 ? 6.311 12.105 -2.690 1.00 92.12 92 GLN A CA 1
ATOM 746 C C . GLN A 1 92 ? 5.061 11.441 -3.271 1.00 92.12 92 GLN A C 1
ATOM 748 O O . GLN A 1 92 ? 4.000 12.069 -3.309 1.00 92.12 92 GLN A O 1
ATOM 753 N N . ILE A 1 93 ? 5.171 10.167 -3.651 1.00 91.38 93 ILE A N 1
ATOM 754 C CA . ILE A 1 93 ? 4.050 9.375 -4.169 1.00 91.38 93 ILE A CA 1
ATOM 755 C C . ILE A 1 93 ? 2.963 9.263 -3.095 1.00 91.38 93 ILE A C 1
ATOM 757 O O . ILE A 1 93 ? 1.795 9.550 -3.358 1.00 91.38 93 ILE A O 1
ATOM 761 N N . HIS A 1 94 ? 3.340 8.909 -1.863 1.00 90.88 94 HIS A N 1
ATOM 762 C CA . HIS A 1 94 ? 2.410 8.767 -0.741 1.00 90.88 94 HIS A CA 1
ATOM 763 C C . HIS A 1 94 ? 1.684 10.077 -0.410 1.00 90.88 94 HIS A C 1
ATOM 765 O O . HIS A 1 94 ? 0.454 10.095 -0.319 1.00 90.88 94 HIS A O 1
ATOM 771 N N . GLN A 1 95 ? 2.411 11.193 -0.324 1.00 88.25 95 GLN A N 1
ATOM 772 C CA . GLN A 1 95 ? 1.832 12.523 -0.104 1.00 88.25 95 GLN A CA 1
ATOM 773 C C . GLN A 1 95 ? 0.905 12.952 -1.249 1.00 88.25 95 GLN A C 1
ATOM 775 O O . GLN A 1 95 ? -0.123 13.591 -1.006 1.00 88.25 95 GLN A O 1
ATOM 780 N N . GLY A 1 96 ? 1.242 12.601 -2.492 1.00 87.31 96 GLY A N 1
ATOM 781 C CA . GLY A 1 96 ? 0.374 12.804 -3.651 1.00 87.31 96 GLY A CA 1
ATOM 782 C C . GLY A 1 96 ? -0.942 12.040 -3.510 1.00 87.31 96 GLY A C 1
ATOM 783 O O . GLY A 1 96 ? -2.020 12.628 -3.622 1.00 87.31 96 GLY A O 1
ATOM 784 N N . LEU A 1 97 ? -0.863 10.754 -3.167 1.00 86.88 97 LEU A N 1
ATOM 785 C CA . LEU A 1 97 ? -2.030 9.895 -2.969 1.00 86.88 97 LEU A CA 1
ATOM 786 C C . LEU A 1 97 ? -2.947 10.409 -1.853 1.00 86.88 97 LEU A C 1
ATOM 788 O O . LEU A 1 97 ? -4.153 10.504 -2.071 1.00 86.88 97 LEU A O 1
ATOM 792 N N . ILE A 1 98 ? -2.410 10.817 -0.698 1.00 85.25 98 ILE A N 1
ATOM 793 C CA . ILE A 1 98 ? -3.223 11.345 0.418 1.00 85.25 98 ILE A CA 1
ATOM 794 C C . ILE A 1 98 ? -4.021 12.591 0.005 1.00 85.25 98 ILE A C 1
ATOM 796 O O . ILE A 1 98 ? -5.142 12.800 0.470 1.00 85.25 98 ILE A O 1
ATOM 800 N N . ARG A 1 99 ? -3.473 13.422 -0.887 1.00 82.38 99 ARG A N 1
ATOM 801 C CA . ARG A 1 99 ? -4.137 14.648 -1.359 1.00 82.38 99 ARG A CA 1
ATOM 802 C C . ARG A 1 99 ? -5.170 14.387 -2.453 1.00 82.38 99 ARG A C 1
ATOM 804 O O . ARG A 1 99 ? -6.040 15.228 -2.669 1.00 82.38 99 ARG A O 1
ATOM 811 N N . SER A 1 100 ? -5.062 13.265 -3.163 1.00 77.44 100 SER A N 1
ATOM 812 C CA . SER A 1 100 ? -5.856 12.973 -4.364 1.00 77.44 100 SER A CA 1
ATOM 813 C C . SER A 1 100 ? -6.852 11.823 -4.197 1.00 77.44 100 SER A C 1
ATOM 815 O O . SER A 1 100 ? -7.797 11.724 -4.979 1.00 77.44 100 SER A O 1
ATOM 817 N N . VAL A 1 101 ? -6.690 10.974 -3.181 1.00 76.00 101 VAL A N 1
ATOM 818 C CA . VAL A 1 101 ? -7.548 9.812 -2.929 1.00 76.00 101 VAL A CA 1
ATOM 819 C C . VAL A 1 101 ? -8.457 10.094 -1.738 1.00 76.00 101 VAL A C 1
ATOM 821 O O . VAL A 1 101 ? -8.015 10.254 -0.604 1.00 76.00 101 VAL A O 1
ATOM 824 N N . THR A 1 102 ? -9.766 10.137 -1.988 1.00 75.94 102 THR A N 1
ATOM 825 C CA . THR A 1 102 ? -10.746 10.250 -0.898 1.00 75.94 102 THR A CA 1
ATOM 826 C C . THR A 1 102 ? -10.862 8.927 -0.138 1.00 75.94 102 THR A C 1
ATOM 828 O O . THR A 1 102 ? -10.703 7.873 -0.757 1.00 75.94 102 THR A O 1
ATOM 831 N N . PRO A 1 103 ? -11.255 8.932 1.152 1.00 70.38 103 PRO A N 1
ATOM 832 C CA . PRO A 1 103 ? -11.447 7.702 1.922 1.00 70.38 103 PRO A CA 1
ATOM 833 C C . PRO A 1 103 ? -12.346 6.656 1.252 1.00 70.38 103 PRO A C 1
ATOM 835 O O . PRO A 1 103 ? -12.113 5.461 1.383 1.00 70.38 103 PRO A O 1
ATOM 838 N N . LYS A 1 104 ? -13.344 7.102 0.478 1.00 69.44 104 LYS A N 1
ATOM 839 C CA . LYS A 1 104 ? -14.279 6.228 -0.252 1.00 69.44 104 LYS A CA 1
ATOM 840 C C . LYS A 1 104 ? -13.644 5.486 -1.430 1.00 69.44 104 LYS A C 1
ATOM 842 O O . LYS A 1 104 ? -14.227 4.533 -1.925 1.00 69.44 104 LYS A O 1
ATOM 847 N N . LEU A 1 105 ? -12.498 5.956 -1.912 1.00 75.62 105 LEU A N 1
ATOM 848 C CA . LEU A 1 105 ? -11.837 5.458 -3.115 1.00 75.62 105 LEU A CA 1
ATOM 849 C C . LEU A 1 105 ? -10.573 4.645 -2.811 1.00 75.62 105 LEU A C 1
ATOM 851 O O . LEU A 1 105 ? -9.950 4.130 -3.733 1.00 75.62 105 LEU A O 1
ATOM 855 N N . ILE A 1 106 ? -10.194 4.515 -1.539 1.00 83.38 106 ILE A N 1
ATOM 856 C CA . ILE A 1 106 ? -8.958 3.836 -1.138 1.00 83.38 106 ILE A CA 1
ATOM 857 C C . ILE A 1 106 ? -8.986 2.363 -1.523 1.00 83.38 106 ILE A C 1
ATOM 859 O O . ILE A 1 106 ? -8.011 1.878 -2.085 1.00 83.38 106 ILE A O 1
ATOM 863 N N . ASP A 1 107 ? -10.091 1.661 -1.265 1.00 83.69 107 ASP A N 1
ATOM 864 C CA . ASP A 1 107 ? -10.161 0.214 -1.497 1.00 83.69 107 ASP A CA 1
ATOM 865 C C . ASP A 1 107 ? -10.007 -0.145 -2.987 1.00 83.69 107 ASP A C 1
ATOM 867 O O . ASP A 1 107 ? -9.484 -1.211 -3.300 1.00 83.69 107 ASP A O 1
ATOM 871 N N . VAL A 1 108 ? -10.349 0.777 -3.902 1.00 84.75 108 VAL A N 1
ATOM 872 C CA . VAL A 1 108 ? -10.147 0.622 -5.357 1.00 84.75 108 VAL A CA 1
ATOM 873 C C . VAL A 1 108 ? -8.668 0.451 -5.710 1.00 84.75 108 VAL A C 1
ATOM 875 O O . VAL A 1 108 ? -8.350 -0.263 -6.651 1.00 84.75 108 VAL A O 1
ATOM 878 N N . LEU A 1 109 ? -7.769 1.102 -4.970 1.00 86.69 109 LEU A N 1
ATOM 879 C CA . LEU A 1 109 ? -6.321 1.027 -5.190 1.00 86.69 109 LEU A CA 1
ATOM 880 C C . LEU A 1 109 ? -5.653 0.032 -4.236 1.00 86.69 109 LEU A C 1
ATOM 882 O O . LEU A 1 109 ? -4.768 -0.721 -4.632 1.00 86.69 109 LEU A O 1
ATOM 886 N N . TYR A 1 110 ? -6.086 0.026 -2.977 1.00 89.19 110 TYR A N 1
ATOM 887 C CA . TYR A 1 110 ? -5.482 -0.766 -1.915 1.00 89.19 110 TYR A CA 1
ATOM 888 C C . TYR A 1 110 ? -5.723 -2.263 -2.083 1.00 89.19 110 TYR A C 1
ATOM 890 O O . TYR A 1 110 ? -4.770 -3.030 -1.978 1.00 89.19 110 TYR A O 1
ATOM 898 N N . VAL A 1 111 ? -6.965 -2.696 -2.333 1.00 87.88 111 VAL A N 1
ATOM 899 C CA . VAL A 1 111 ? -7.277 -4.132 -2.396 1.00 87.88 111 VAL A CA 1
ATOM 900 C C . VAL A 1 111 ? -6.509 -4.812 -3.533 1.00 87.88 111 VAL A C 1
ATOM 902 O O . VAL A 1 111 ? -5.892 -5.840 -3.259 1.00 87.88 111 VAL A O 1
ATOM 905 N N . PRO A 1 112 ? -6.443 -4.255 -4.760 1.00 89.94 112 PRO A N 1
ATOM 906 C CA . PRO A 1 112 ? -5.589 -4.813 -5.805 1.00 89.94 112 PRO A CA 1
ATOM 907 C C . PRO A 1 112 ? -4.107 -4.855 -5.411 1.00 89.94 112 PRO A C 1
ATOM 909 O O . PRO A 1 112 ? -3.489 -5.908 -5.521 1.00 89.94 112 PRO A O 1
ATOM 912 N N . ALA A 1 113 ? -3.549 -3.770 -4.854 1.00 91.06 113 ALA A N 1
ATOM 913 C CA . ALA A 1 113 ? -2.147 -3.742 -4.412 1.00 91.06 113 ALA A CA 1
ATOM 914 C C . ALA A 1 113 ? -1.848 -4.813 -3.346 1.00 91.06 113 ALA A C 1
ATOM 916 O O . ALA A 1 113 ? -0.806 -5.476 -3.375 1.00 91.06 113 ALA A O 1
ATOM 917 N N . ALA A 1 114 ? -2.777 -4.999 -2.407 1.00 88.19 114 ALA A N 1
ATOM 918 C CA . ALA A 1 114 ? -2.659 -5.970 -1.332 1.00 88.19 114 ALA A CA 1
ATOM 919 C C . ALA A 1 114 ? -2.827 -7.410 -1.824 1.00 88.19 114 ALA A C 1
ATOM 921 O O . ALA A 1 114 ? -2.068 -8.275 -1.391 1.00 88.19 114 ALA A O 1
ATOM 922 N N . LYS A 1 115 ? -3.756 -7.671 -2.752 1.00 87.00 115 LYS A N 1
ATOM 923 C CA . LYS A 1 115 ? -3.921 -8.982 -3.399 1.00 87.00 115 LYS A CA 1
ATOM 924 C C . LYS A 1 115 ? -2.696 -9.360 -4.218 1.00 87.00 115 LYS A C 1
ATOM 926 O O . LYS A 1 115 ? -2.154 -10.440 -4.008 1.00 87.00 115 LYS A O 1
ATOM 931 N N . LEU A 1 116 ? -2.227 -8.447 -5.071 1.00 91.06 116 LEU A N 1
ATOM 932 C CA . LEU A 1 116 ? -1.033 -8.628 -5.900 1.00 91.06 116 LEU A CA 1
ATOM 933 C C . LEU A 1 116 ? 0.194 -8.979 -5.050 1.00 91.06 116 LEU A C 1
ATOM 935 O O . LEU A 1 116 ? 1.030 -9.772 -5.452 1.00 91.06 116 LEU A O 1
ATOM 939 N N . SER A 1 117 ? 0.268 -8.435 -3.834 1.00 86.06 117 SER A N 1
ATOM 940 C CA . SER A 1 117 ? 1.372 -8.678 -2.898 1.00 86.06 117 SER A CA 1
ATOM 941 C C . SER A 1 117 ? 1.120 -9.816 -1.897 1.00 86.06 117 SER A C 1
ATOM 943 O O . SER A 1 117 ? 1.929 -10.020 -0.987 1.00 86.06 117 SER A O 1
ATOM 945 N N . GLY A 1 118 ? -0.005 -10.533 -2.001 1.00 84.00 118 GLY A N 1
ATOM 946 C CA . GLY A 1 118 ? -0.385 -11.614 -1.082 1.00 84.00 118 GLY A CA 1
ATOM 947 C C . GLY A 1 118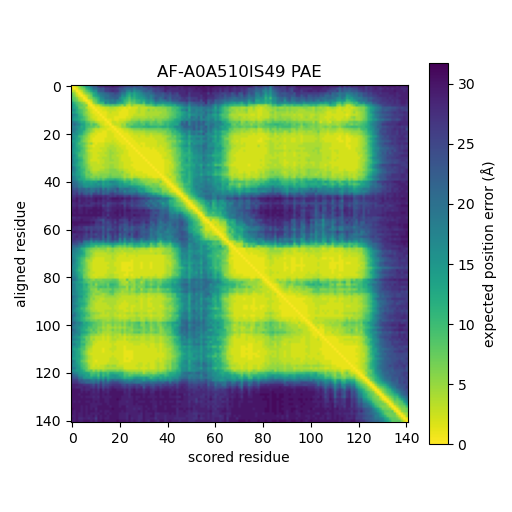 ? -0.649 -11.171 0.365 1.00 84.00 118 GLY A C 1
ATOM 948 O O . GLY A 1 118 ? -0.584 -11.988 1.279 1.00 84.00 118 GLY A O 1
ATOM 949 N N . LEU A 1 119 ? -0.911 -9.881 0.592 1.00 80.00 119 LEU A N 1
ATOM 950 C CA . LEU A 1 119 ? -1.211 -9.285 1.903 1.00 80.00 119 LEU A CA 1
ATOM 951 C C . LEU A 1 119 ? -2.715 -9.230 2.200 1.00 80.00 119 LEU A C 1
ATOM 953 O O . LEU A 1 119 ? -3.113 -8.873 3.307 1.00 80.00 119 LEU A O 1
ATOM 957 N N . TYR A 1 120 ? -3.549 -9.556 1.214 1.00 79.69 120 TYR A N 1
ATOM 958 C CA . TYR A 1 120 ? -4.996 -9.608 1.349 1.00 79.69 120 TYR A CA 1
ATOM 959 C C . TYR A 1 120 ? -5.521 -10.935 0.815 1.00 79.69 120 TYR A C 1
ATOM 961 O O . TYR A 1 120 ? -5.298 -11.277 -0.346 1.00 79.69 120 TYR A O 1
ATOM 969 N N . VAL A 1 121 ? -6.246 -11.654 1.668 1.00 71.31 121 VAL A N 1
ATOM 970 C CA . VAL A 1 121 ? -6.974 -12.872 1.312 1.00 71.31 121 VAL A CA 1
ATOM 971 C C . VAL A 1 121 ? -8.458 -12.543 1.398 1.00 71.31 121 VAL A C 1
ATOM 973 O O . VAL A 1 121 ? -8.919 -12.030 2.417 1.00 71.31 121 VAL A O 1
ATOM 976 N N . GLU A 1 122 ? -9.207 -12.800 0.325 1.00 67.81 122 GLU A N 1
ATOM 977 C CA . GLU A 1 122 ? -10.663 -12.669 0.369 1.00 67.81 122 GLU A CA 1
ATOM 978 C C . GLU A 1 122 ? -11.227 -13.698 1.344 1.00 67.81 122 GLU A C 1
ATOM 980 O O . GLU A 1 122 ? -10.925 -14.888 1.245 1.00 67.81 122 GLU A O 1
ATOM 985 N N . ALA A 1 123 ? -12.051 -13.241 2.289 1.00 61.53 123 ALA A N 1
ATOM 986 C CA . ALA A 1 123 ? -12.845 -14.151 3.094 1.00 61.53 123 ALA A CA 1
ATOM 987 C C . ALA A 1 123 ? -13.730 -14.960 2.140 1.00 61.53 123 ALA A C 1
ATOM 989 O O . ALA A 1 123 ? -14.519 -14.386 1.388 1.00 61.53 123 ALA A O 1
ATOM 990 N N . SER A 1 124 ? -13.563 -16.279 2.143 1.00 50.34 124 SER A N 1
ATOM 991 C CA . SER A 1 124 ? -14.383 -17.189 1.355 1.00 50.34 124 SER A CA 1
ATOM 992 C C . SER A 1 124 ? -15.833 -17.050 1.818 1.00 50.34 124 SER A C 1
ATOM 994 O O . SER A 1 124 ? -16.213 -17.578 2.858 1.00 50.34 124 SER A O 1
ATOM 996 N N . THR A 1 125 ? -16.655 -16.314 1.075 1.00 44.88 125 THR A N 1
ATOM 997 C CA . THR A 1 125 ? -18.112 -16.319 1.233 1.00 44.88 125 THR A CA 1
ATOM 998 C C . THR A 1 125 ? -18.686 -17.574 0.576 1.00 44.88 125 THR A C 1
ATOM 1000 O O . THR A 1 125 ? -19.460 -17.503 -0.374 1.00 44.88 125 THR A O 1
ATOM 1003 N N . GLU A 1 126 ? -18.304 -18.740 1.091 1.00 45.78 126 GLU A N 1
ATOM 1004 C CA . GLU A 1 126 ? -19.112 -19.954 0.987 1.00 45.78 126 GLU A CA 1
ATOM 1005 C C . GLU A 1 126 ? -19.725 -20.199 2.369 1.00 45.78 126 GLU A C 1
ATOM 1007 O O . GLU A 1 126 ? -19.025 -20.256 3.378 1.00 45.78 126 GLU A O 1
ATOM 1012 N N . GLY A 1 127 ? -21.056 -20.184 2.417 1.00 40.84 127 GLY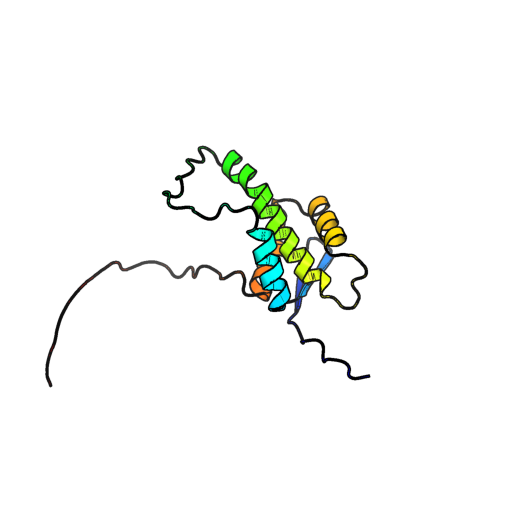 A N 1
ATOM 1013 C CA . GLY A 1 127 ? -21.836 -20.105 3.642 1.00 40.84 127 GLY A CA 1
ATOM 1014 C C . GLY A 1 127 ? -22.011 -21.419 4.407 1.00 40.84 127 GLY A C 1
ATOM 1015 O O . GLY A 1 127 ? -21.863 -22.505 3.865 1.00 40.84 127 GLY A O 1
ATOM 1016 N N . GLU A 1 128 ? -22.407 -21.223 5.668 1.00 37.94 128 GLU A N 1
ATOM 1017 C CA . GLU A 1 128 ? -23.362 -21.999 6.475 1.00 37.94 128 GLU A CA 1
ATOM 1018 C C . GLU A 1 128 ? -23.225 -23.527 6.639 1.00 37.94 128 GLU A C 1
ATOM 1020 O O . GLU A 1 128 ? -23.433 -24.308 5.716 1.00 37.94 128 GLU A O 1
ATOM 1025 N N . SER A 1 129 ? -23.173 -23.906 7.927 1.00 37.62 129 SER A N 1
ATOM 1026 C CA . SER A 1 129 ? -23.436 -25.227 8.538 1.00 37.62 129 SER A CA 1
ATOM 1027 C C . SER A 1 129 ? -22.261 -26.214 8.442 1.00 37.62 129 SER A C 1
ATOM 1029 O O . SER A 1 129 ? -21.916 -26.679 7.366 1.00 37.62 129 SER A O 1
ATOM 1031 N N . SER A 1 130 ? -21.573 -26.586 9.524 1.00 33.25 130 SER A N 1
ATOM 1032 C CA . SER A 1 130 ? -22.121 -27.018 10.814 1.00 33.25 130 SER A CA 1
ATOM 1033 C C . SER A 1 130 ? -21.085 -26.853 11.939 1.00 33.25 130 SER A C 1
ATOM 1035 O O . SER A 1 130 ? -19.956 -27.321 11.808 1.00 33.25 130 SER A O 1
ATOM 1037 N N . GLU A 1 131 ? -21.474 -26.259 13.068 1.00 32.44 131 GLU A N 1
ATOM 1038 C CA . GLU A 1 131 ? -20.942 -26.685 14.374 1.00 32.44 131 GLU A CA 1
ATOM 1039 C C . GLU A 1 131 ? -21.594 -28.045 14.761 1.00 32.44 131 GLU A C 1
ATOM 1041 O O . GLU A 1 131 ? -22.537 -28.480 14.097 1.00 32.44 131 GLU A O 1
ATOM 1046 N N . PRO A 1 132 ? -21.233 -28.689 15.881 1.00 47.78 132 PRO A N 1
ATOM 1047 C CA . PRO A 1 132 ? -19.993 -29.427 16.116 1.00 47.78 132 PRO A CA 1
ATOM 1048 C C . PRO A 1 132 ? -20.308 -30.868 16.588 1.00 47.78 132 PRO A C 1
ATOM 1050 O O . PRO A 1 132 ? -21.271 -31.069 17.316 1.00 47.78 132 PRO A O 1
ATOM 1053 N N . GLU A 1 133 ? -19.480 -31.875 16.300 1.00 30.64 133 GLU A N 1
ATOM 1054 C CA . GLU A 1 133 ? -19.444 -33.070 17.166 1.00 30.64 133 GLU A CA 1
ATOM 1055 C C . GLU A 1 133 ? -18.006 -33.535 17.402 1.00 30.64 133 GLU A C 1
ATOM 1057 O O . GLU A 1 133 ? -17.251 -33.872 16.488 1.00 30.64 133 GLU A O 1
ATOM 1062 N N . SER A 1 134 ? -17.657 -33.469 18.683 1.00 36.78 134 SER A N 1
ATOM 1063 C CA . SER A 1 134 ? -16.495 -34.034 19.347 1.00 36.78 134 SER A CA 1
ATOM 1064 C C . SER A 1 134 ? -16.462 -35.567 19.281 1.00 36.78 134 SER A C 1
ATOM 1066 O O . SER A 1 134 ? -17.492 -36.204 19.105 1.00 36.78 134 SER A O 1
ATOM 1068 N N . GLU A 1 135 ? -15.264 -36.108 19.540 1.00 35.03 135 GLU A N 1
ATOM 1069 C CA . GLU A 1 135 ? -14.992 -37.379 20.243 1.00 35.03 135 GLU A CA 1
ATOM 1070 C C . GLU A 1 135 ? -15.641 -38.681 19.720 1.00 35.03 135 GLU A C 1
ATOM 1072 O O . GLU A 1 135 ? -16.820 -38.953 19.899 1.00 35.03 135 GLU A O 1
ATOM 1077 N N . ASP A 1 136 ? -14.812 -39.597 19.208 1.00 37.00 136 ASP A N 1
ATOM 1078 C CA . ASP A 1 136 ? -14.180 -40.663 20.016 1.00 37.00 136 ASP A CA 1
ATOM 1079 C C . ASP A 1 136 ? -13.953 -41.994 19.249 1.00 37.00 136 ASP A C 1
ATOM 1081 O O . ASP A 1 136 ? -14.777 -42.469 18.470 1.00 37.00 136 ASP A O 1
ATOM 1085 N N . THR A 1 137 ? -12.778 -42.562 19.534 1.00 43.91 137 THR A N 1
ATOM 1086 C CA . THR A 1 137 ? -12.336 -43.973 19.573 1.00 43.91 137 THR A CA 1
ATOM 1087 C C . THR A 1 137 ? -12.601 -45.033 18.478 1.00 43.91 137 THR A C 1
ATOM 1089 O O . THR A 1 137 ? -13.712 -45.391 18.109 1.00 43.91 137 THR A O 1
ATOM 1092 N N . GLU A 1 138 ? -11.476 -45.681 18.121 1.00 44.34 138 GLU A N 1
ATOM 1093 C CA . GLU A 1 138 ? -11.245 -47.125 17.899 1.00 44.34 138 GLU A CA 1
ATOM 1094 C C . GLU A 1 138 ? -12.315 -47.996 17.209 1.00 44.34 138 GLU A C 1
ATOM 1096 O O . GLU A 1 138 ? -13.333 -48.364 17.793 1.00 44.34 138 GLU A O 1
ATOM 1101 N N . LYS A 1 139 ? -11.927 -48.604 16.075 1.00 45.16 139 LYS A N 1
ATOM 1102 C CA . LYS A 1 139 ? -12.249 -50.016 15.808 1.00 45.16 139 LYS A CA 1
ATOM 1103 C C . LYS A 1 139 ? -11.196 -50.707 14.939 1.00 45.16 139 LYS A C 1
ATOM 1105 O O . LYS A 1 139 ? -10.948 -50.324 13.801 1.00 45.16 139 LYS A O 1
ATOM 1110 N N . LYS A 1 140 ? -10.607 -51.753 15.528 1.00 45.72 140 LYS A N 1
ATOM 1111 C CA . LYS A 1 140 ? -9.785 -52.800 14.906 1.00 45.72 140 LYS A CA 1
ATOM 1112 C C . LYS A 1 140 ? -10.454 -53.394 13.660 1.00 45.72 140 LYS A C 1
ATOM 1114 O O . LYS A 1 140 ? -11.647 -53.699 13.700 1.00 45.72 140 LYS A O 1
ATOM 1119 N N . GLY A 1 141 ? -9.638 -53.661 12.644 1.00 34.00 141 GLY A N 1
ATOM 1120 C CA . GLY A 1 141 ? -9.843 -54.689 11.623 1.00 34.00 141 GLY A CA 1
ATOM 1121 C C . GLY A 1 141 ? -8.651 -55.631 11.634 1.00 34.00 141 GLY A C 1
ATOM 1122 O O . GLY A 1 141 ? -7.523 -55.104 11.764 1.00 34.00 141 GLY A O 1
#

Foldseek 3Di:
DPDPPDPPWDWDWFDDPPDTAIFTADDPVVVVVLVCVLCVPPDDDDPDDDDPPPPVDVVSVVVVCVSVLLSLLLLLLNRRCPPPPDPDDSVRSSVVCVVPPDPVCSCSRRVVSCVSHVNDDDDPPPDDDDDDDDDDDDDDD

Nearest PDB structures (foldseek):
  7kj6-assembly2_B  TM=2.748E-01  e=8.727E+00  Legionella pneumophila subsp. pneumophila str. Philadelphia 1

pLDDT: mean 70.08, std 20.05, range [30.64, 92.88]